Protein AF-A0A4R8Q9A0-F1 (afdb_monomer_lite)

Secondary structure (DSSP, 8-state):
------SSPPPTT----SSS--SHHHHHHHHHHHHHHHHHHHHHHHHHHHHHHHTTTTS-GGGS-TTT---SS-------

Organism: Colletotrichum trifolii (NCBI:txid5466)

Foldseek 3Di:
DDDDDDPDQDDVPGHPPPVCDPPDVVVVVVVVVVVVVVVVVVVVVVVVVVVCVVLVNPDDPVVADPVSNPDDPDPPPPDD

Radius of gyration: 27.43 Å; chains: 1; bounding box: 68×28×65 Å

pLDDT: mean 71.63, std 17.48, range [39.16, 98.12]

Structure (mmCIF, N/CA/C/O backbone):
data_AF-A0A4R8Q9A0-F1
#
_entry.id   AF-A0A4R8Q9A0-F1
#
loop_
_atom_site.group_PDB
_atom_site.id
_atom_site.type_symbol
_atom_site.label_atom_id
_atom_site.label_alt_id
_atom_site.label_comp_id
_atom_site.label_asym_id
_atom_site.label_entity_id
_atom_site.label_seq_id
_atom_site.pdbx_PDB_ins_code
_atom_site.Cartn_x
_atom_site.Cartn_y
_atom_site.Cartn_z
_atom_site.occupancy
_atom_site.B_iso_or_equiv
_atom_site.auth_seq_id
_atom_site.auth_comp_id
_atom_site.auth_asym_id
_atom_site.auth_atom_id
_atom_site.pdbx_PDB_model_num
ATOM 1 N N . MET A 1 1 ? -29.526 22.730 23.028 1.00 39.16 1 MET A N 1
ATOM 2 C CA . MET A 1 1 ? -28.633 21.719 23.623 1.00 39.16 1 MET A CA 1
ATOM 3 C C . MET A 1 1 ? -28.123 20.912 22.453 1.00 39.16 1 MET A C 1
ATOM 5 O O . MET A 1 1 ? -28.901 20.174 21.871 1.00 39.16 1 MET A O 1
ATOM 9 N N . THR A 1 2 ? -26.923 21.228 21.979 1.00 47.84 2 THR A N 1
ATOM 10 C CA . THR A 1 2 ? -26.321 20.561 20.820 1.00 47.84 2 THR A CA 1
ATOM 11 C C . THR A 1 2 ? -25.948 19.125 21.181 1.00 47.84 2 THR A C 1
ATOM 13 O O . THR A 1 2 ? -25.269 18.913 22.181 1.00 47.84 2 THR A O 1
ATOM 16 N N . ASP A 1 3 ? -26.433 18.208 20.342 1.00 53.84 3 ASP A N 1
ATOM 17 C CA . ASP A 1 3 ? -25.795 16.972 19.877 1.00 53.84 3 ASP A CA 1
ATOM 18 C C . ASP A 1 3 ? -25.444 15.884 20.907 1.00 53.84 3 ASP A C 1
ATOM 20 O O . ASP A 1 3 ? -24.451 15.963 21.621 1.00 53.84 3 ASP A O 1
ATOM 24 N N . GLN A 1 4 ? -26.222 14.793 20.919 1.00 49.66 4 GLN A N 1
ATOM 25 C CA . GLN A 1 4 ? -25.882 13.545 20.210 1.00 49.66 4 GLN A CA 1
ATOM 26 C C . GLN A 1 4 ? -26.837 12.424 20.665 1.00 49.66 4 GLN A C 1
ATOM 28 O O . GLN A 1 4 ? -26.709 11.869 21.754 1.00 49.66 4 GLN A O 1
ATOM 33 N N . GLU A 1 5 ? -27.815 12.106 19.817 1.00 51.50 5 GLU A N 1
ATOM 34 C CA . GLU A 1 5 ? -28.748 10.988 19.999 1.00 51.50 5 GLU A CA 1
ATOM 35 C C . GLU A 1 5 ? -27.969 9.662 19.887 1.00 51.50 5 GLU A C 1
ATOM 37 O O . GLU A 1 5 ? -27.315 9.399 18.874 1.00 51.50 5 GLU A O 1
ATOM 42 N N . ALA A 1 6 ? -27.973 8.841 20.939 1.00 54.38 6 ALA A N 1
ATOM 43 C CA . ALA A 1 6 ? -27.196 7.603 20.991 1.00 54.38 6 ALA A CA 1
ATOM 44 C C . ALA A 1 6 ? -27.884 6.460 20.219 1.00 54.38 6 ALA A C 1
ATOM 46 O O . ALA A 1 6 ? -29.096 6.284 20.287 1.00 54.38 6 ALA A O 1
ATOM 47 N N . ALA A 1 7 ? -27.100 5.638 19.515 1.00 58.22 7 ALA A N 1
ATOM 48 C CA . ALA A 1 7 ? -27.611 4.633 18.574 1.00 58.22 7 ALA A CA 1
ATOM 49 C C . ALA A 1 7 ? -28.323 3.417 19.215 1.00 58.22 7 ALA A C 1
ATOM 51 O O . ALA A 1 7 ? -28.994 2.669 18.506 1.00 58.22 7 ALA A O 1
ATOM 52 N N . ALA A 1 8 ? -28.180 3.191 20.526 1.00 55.53 8 ALA A N 1
ATOM 53 C CA . ALA A 1 8 ? -28.878 2.134 21.261 1.00 55.53 8 ALA A CA 1
ATOM 54 C C . ALA A 1 8 ? -28.938 2.444 22.771 1.00 55.53 8 ALA A C 1
ATOM 56 O O . ALA A 1 8 ? -28.026 3.099 23.290 1.00 55.53 8 ALA A O 1
ATOM 57 N N . PRO A 1 9 ? -29.968 1.959 23.496 1.00 58.22 9 PRO A N 1
ATOM 58 C CA . PRO A 1 9 ? -30.038 2.108 24.943 1.00 58.22 9 PRO A CA 1
ATOM 59 C C . PRO A 1 9 ? -29.009 1.201 25.653 1.00 58.22 9 PRO A C 1
ATOM 61 O O . PRO A 1 9 ? -28.757 0.083 25.197 1.00 58.22 9 PRO A O 1
ATOM 64 N N . PRO A 1 10 ? -28.406 1.663 26.761 1.00 58.84 10 PRO A N 1
ATOM 65 C CA . PRO A 1 10 ? -27.383 0.922 27.497 1.00 58.84 10 PRO A CA 1
ATOM 66 C C . PRO A 1 10 ? -27.832 -0.458 28.009 1.00 58.84 10 PRO A C 1
ATOM 68 O O . PRO A 1 10 ? -28.990 -0.604 28.407 1.00 58.84 10 PRO A O 1
ATOM 71 N N . PRO A 1 11 ? -26.920 -1.450 28.107 1.00 63.59 11 PRO A N 1
ATOM 72 C CA . PRO A 1 11 ? -27.159 -2.670 28.877 1.00 63.59 11 PRO A CA 1
ATOM 73 C C . PRO A 1 11 ? -27.517 -2.331 30.330 1.00 63.59 11 PRO A C 1
ATOM 75 O O . PRO A 1 11 ? -27.025 -1.348 30.885 1.00 63.59 11 PRO A O 1
ATOM 78 N N . ASN A 1 12 ? -28.353 -3.151 30.975 1.00 59.81 12 ASN A N 1
ATOM 79 C CA . ASN A 1 12 ? -28.796 -2.873 32.343 1.00 59.81 12 ASN A CA 1
ATOM 80 C C . ASN A 1 12 ? -27.592 -2.701 33.278 1.00 59.81 12 ASN A C 1
ATOM 82 O O . ASN A 1 12 ? -26.769 -3.604 33.427 1.00 59.81 12 ASN A O 1
ATOM 86 N N . ASN A 1 13 ? -27.532 -1.530 33.914 1.00 58.69 13 ASN A N 1
ATOM 87 C CA . ASN A 1 13 ? -26.498 -1.105 34.858 1.00 58.69 13 ASN A CA 1
ATOM 88 C C . ASN A 1 13 ? -25.126 -0.771 34.226 1.00 58.69 13 ASN A C 1
ATOM 90 O O . ASN A 1 13 ? -24.157 -0.600 34.962 1.00 58.69 13 ASN A O 1
ATOM 94 N N . VAL A 1 14 ? -25.034 -0.637 32.896 1.00 62.31 14 VAL A N 1
ATOM 95 C CA . VAL A 1 14 ? -23.822 -0.218 32.167 1.00 62.31 14 VAL A CA 1
ATOM 96 C C . VAL A 1 14 ? -24.170 0.984 31.294 1.00 62.31 14 VAL A C 1
ATOM 98 O O . VAL A 1 14 ? -24.821 0.820 30.274 1.00 62.31 14 VAL A O 1
ATOM 101 N N . LEU A 1 15 ? -23.764 2.198 31.668 1.00 62.97 15 LEU A N 1
ATOM 102 C CA . LEU A 1 15 ? -23.991 3.386 30.832 1.00 62.97 15 LEU A CA 1
ATOM 103 C C . LEU A 1 15 ? -23.175 3.285 29.527 1.00 62.97 15 LEU A C 1
ATOM 105 O O . LEU A 1 15 ? -22.064 2.753 29.574 1.00 62.97 15 LEU A O 1
ATOM 109 N N . PRO A 1 16 ? -23.673 3.773 28.366 1.00 55.75 16 PRO A N 1
ATOM 110 C CA . PRO A 1 16 ? -22.886 3.819 27.147 1.00 55.75 16 PRO A CA 1
ATOM 111 C C . PRO A 1 16 ? -21.763 4.804 27.410 1.00 55.75 16 PRO A C 1
ATOM 113 O O . PRO A 1 16 ? -21.981 6.012 27.520 1.00 55.75 16 PRO A O 1
ATOM 116 N N . ASP A 1 17 ? -20.567 4.267 27.578 1.00 60.75 17 ASP A N 1
ATOM 117 C CA . ASP A 1 17 ? -19.429 5.075 27.931 1.00 60.75 17 ASP A CA 1
ATOM 118 C C . ASP A 1 17 ? -18.777 5.612 26.663 1.00 60.75 17 ASP A C 1
ATOM 120 O O . ASP A 1 17 ? -17.784 5.100 26.150 1.00 60.75 17 ASP A O 1
ATOM 124 N N . LEU A 1 18 ? -19.390 6.664 26.126 1.00 57.34 18 LEU A N 1
ATOM 125 C CA . LEU A 1 18 ? -18.778 7.466 25.070 1.00 57.34 18 LEU A CA 1
ATOM 126 C C . LEU A 1 18 ? -17.528 8.202 25.584 1.00 57.34 18 LEU A C 1
ATOM 128 O O . LEU A 1 18 ? -16.773 8.737 24.774 1.00 57.34 18 LEU A O 1
ATOM 132 N N . GLN A 1 19 ? -17.299 8.213 26.905 1.00 55.34 19 GLN A N 1
ATOM 133 C CA . GLN A 1 19 ? -16.059 8.682 27.517 1.00 55.34 19 GLN A CA 1
ATOM 134 C C . GLN A 1 19 ? -15.011 7.559 27.682 1.00 55.34 19 GLN A C 1
ATOM 136 O O . GLN A 1 19 ? -13.821 7.854 27.612 1.00 55.34 19 GLN A O 1
ATOM 141 N N . HIS A 1 20 ? -15.411 6.285 27.805 1.00 57.50 20 HIS A N 1
ATOM 142 C CA . HIS A 1 20 ? -14.531 5.109 27.939 1.00 57.50 20 HIS A CA 1
ATOM 143 C C . HIS A 1 20 ? -14.951 3.944 27.009 1.00 57.50 20 HIS A C 1
ATOM 145 O O . HIS A 1 20 ? -15.402 2.881 27.453 1.00 57.50 20 HIS A O 1
ATOM 151 N N . PRO A 1 21 ? -14.772 4.111 25.687 1.00 58.88 21 PRO A N 1
ATOM 152 C CA . PRO A 1 21 ? -15.110 3.101 24.694 1.00 58.88 21 PRO A CA 1
ATOM 153 C C . PRO A 1 21 ? -14.031 2.017 24.658 1.00 58.88 21 PRO A C 1
ATOM 155 O O . PRO A 1 21 ? -12.900 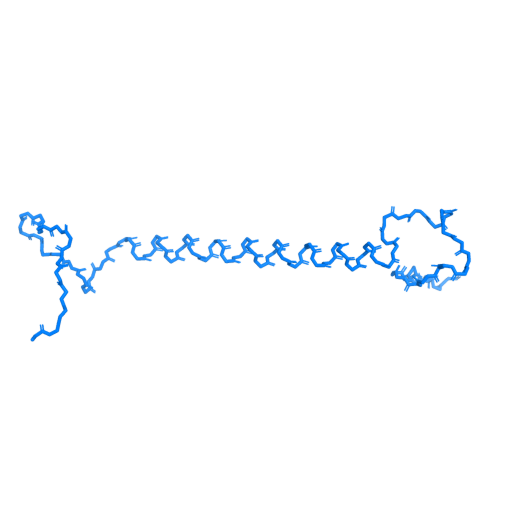2.266 24.250 1.00 58.88 21 PRO A O 1
ATOM 158 N N . THR A 1 22 ? -14.363 0.801 25.075 1.00 67.00 22 THR A N 1
ATOM 159 C CA . THR A 1 22 ? -13.327 -0.189 25.402 1.00 67.00 22 THR A CA 1
ATOM 160 C C . THR A 1 22 ? -12.651 -0.834 24.181 1.00 67.00 22 THR A C 1
ATOM 162 O O . THR A 1 22 ? -11.487 -1.180 24.301 1.00 67.00 22 THR A O 1
ATOM 165 N N . ASP A 1 23 ? -13.290 -0.921 22.996 1.00 67.69 23 ASP A N 1
ATOM 166 C CA . ASP A 1 23 ? -12.678 -1.632 21.841 1.00 67.69 23 ASP A CA 1
ATOM 167 C C . ASP A 1 23 ? -12.998 -1.117 20.414 1.00 67.69 23 ASP A C 1
ATOM 169 O O . ASP A 1 23 ? -12.258 -1.388 19.463 1.00 67.69 23 ASP A O 1
ATOM 173 N N . ILE A 1 24 ? -14.078 -0.357 20.200 1.00 73.88 24 ILE A N 1
ATOM 174 C CA . ILE A 1 24 ? -14.570 -0.067 18.832 1.00 73.88 24 ILE A CA 1
ATOM 175 C C . ILE A 1 24 ? -13.744 1.015 18.130 1.00 73.88 24 ILE A C 1
ATOM 177 O O . ILE A 1 24 ? -13.368 0.868 16.967 1.00 73.88 24 ILE A O 1
ATOM 181 N N . LEU A 1 25 ? -13.418 2.095 18.838 1.00 79.44 25 LEU A N 1
ATOM 182 C CA . LEU A 1 25 ? -12.606 3.179 18.280 1.00 79.44 25 LEU A CA 1
ATOM 183 C C . LEU A 1 25 ? -11.178 2.714 17.977 1.00 79.44 25 LEU A C 1
ATOM 185 O O . LEU A 1 25 ? -10.608 3.098 16.956 1.00 79.44 25 LEU A O 1
ATOM 189 N N . HIS A 1 26 ? -10.635 1.820 18.803 1.00 79.19 26 HIS A N 1
ATOM 190 C CA . HIS A 1 26 ? -9.341 1.187 18.563 1.00 79.19 26 HIS A CA 1
ATOM 191 C C . HIS A 1 26 ? -9.363 0.288 17.331 1.00 79.19 26 HIS A C 1
ATOM 193 O O . HIS A 1 26 ? -8.454 0.368 16.505 1.00 79.19 26 HIS A O 1
ATOM 199 N N . THR A 1 27 ? -10.428 -0.491 17.153 1.00 82.25 27 THR A N 1
ATOM 200 C CA . THR A 1 27 ? -10.596 -1.342 15.971 1.00 82.25 27 THR A CA 1
ATOM 201 C C . THR A 1 27 ? -10.699 -0.512 14.689 1.00 82.25 27 THR A C 1
ATOM 203 O O . THR A 1 27 ? -10.002 -0.792 13.715 1.00 82.25 27 THR A O 1
ATOM 206 N N . ILE A 1 28 ? -11.505 0.554 14.685 1.00 88.62 28 ILE A N 1
ATOM 207 C CA . ILE A 1 28 ? -11.657 1.443 13.520 1.00 88.62 28 ILE A CA 1
ATOM 208 C C . ILE A 1 28 ? -10.335 2.135 13.183 1.00 88.62 28 ILE A C 1
ATOM 210 O O . ILE A 1 28 ? -9.942 2.190 12.017 1.00 88.62 28 ILE A O 1
ATOM 214 N N . ASN A 1 29 ? -9.631 2.640 14.195 1.00 87.94 29 ASN A N 1
ATOM 215 C CA . ASN A 1 29 ? -8.333 3.280 14.021 1.00 87.94 29 ASN A CA 1
ATOM 216 C C . ASN A 1 29 ? -7.297 2.295 13.459 1.00 87.94 29 ASN A C 1
ATOM 218 O O . ASN A 1 29 ? -6.568 2.624 12.526 1.00 87.94 29 ASN A O 1
ATOM 222 N N . PHE A 1 30 ? -7.285 1.064 13.968 1.00 91.06 30 PHE A N 1
ATOM 223 C CA . PHE A 1 30 ? -6.395 0.015 13.490 1.00 91.06 30 PHE A CA 1
ATOM 224 C C . PHE A 1 30 ? -6.667 -0.349 12.023 1.00 91.06 30 PHE A C 1
ATOM 226 O O . PHE A 1 30 ? -5.750 -0.336 11.202 1.00 91.06 30 PHE A O 1
ATOM 233 N N . VAL A 1 31 ? -7.930 -0.588 11.656 1.00 93.94 31 VAL A N 1
ATOM 234 C CA . VAL A 1 31 ? -8.319 -0.898 10.267 1.00 93.94 31 VAL A CA 1
ATOM 235 C C . VAL A 1 31 ? -8.005 0.269 9.328 1.00 93.94 31 VAL A C 1
ATOM 237 O O . VAL A 1 31 ? -7.491 0.056 8.230 1.00 93.94 31 VAL A O 1
ATOM 240 N N . SER A 1 32 ? -8.251 1.505 9.767 1.00 97.19 32 SER A N 1
ATOM 241 C CA . SER A 1 32 ? -7.962 2.704 8.973 1.00 97.19 32 SER A CA 1
ATOM 242 C C . SER A 1 32 ? -6.462 2.880 8.724 1.00 97.19 32 SER A C 1
ATOM 244 O O . SER A 1 32 ? -6.062 3.216 7.611 1.00 97.19 32 SER A O 1
ATOM 246 N N . GLN A 1 33 ? -5.615 2.604 9.721 1.00 95.44 33 GLN A N 1
ATOM 247 C CA . GLN A 1 33 ? -4.156 2.650 9.567 1.00 95.44 33 GLN A CA 1
ATOM 248 C C . GLN A 1 33 ? -3.641 1.567 8.620 1.00 95.44 33 GLN A C 1
ATOM 250 O O . GLN A 1 33 ? -2.814 1.857 7.754 1.00 95.44 33 GLN A O 1
ATOM 25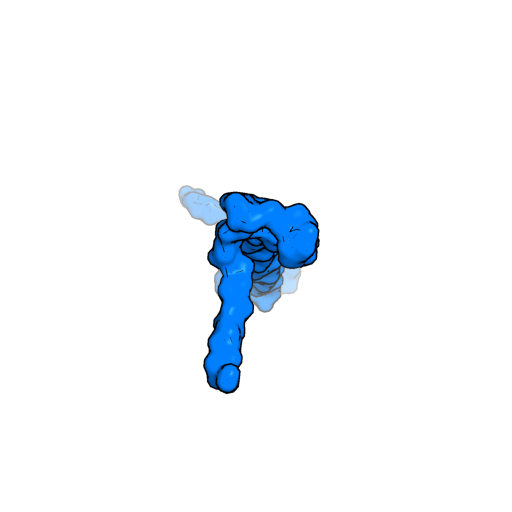5 N N . LEU A 1 34 ? -4.156 0.339 8.735 1.00 97.56 34 LEU A N 1
ATOM 256 C CA . LEU A 1 34 ? -3.808 -0.734 7.802 1.00 97.56 34 LEU A CA 1
ATOM 257 C C . LEU A 1 34 ? -4.192 -0.367 6.367 1.00 97.56 34 LEU A C 1
ATOM 259 O O . LEU A 1 34 ? -3.381 -0.523 5.454 1.00 97.56 34 LEU A O 1
ATOM 263 N N . LEU A 1 35 ? -5.392 0.180 6.172 1.00 97.00 35 LEU A N 1
ATOM 264 C CA . LEU A 1 35 ? -5.839 0.633 4.860 1.00 97.00 35 LEU A CA 1
ATOM 265 C C . LEU A 1 35 ? -4.941 1.752 4.312 1.00 97.00 35 LEU A C 1
ATOM 267 O O . LEU A 1 35 ? -4.534 1.696 3.152 1.00 97.00 35 LEU A O 1
ATOM 271 N N . ALA A 1 36 ? -4.577 2.734 5.140 1.00 98.00 36 ALA A N 1
ATOM 272 C CA . ALA A 1 36 ? -3.689 3.821 4.736 1.00 98.00 36 ALA A CA 1
ATOM 273 C C . ALA A 1 36 ? -2.313 3.305 4.282 1.00 98.00 36 ALA A C 1
ATOM 275 O O . ALA A 1 36 ? -1.820 3.721 3.232 1.00 98.00 36 ALA A O 1
ATOM 276 N N . ILE A 1 37 ? -1.720 2.359 5.019 1.00 98.00 37 ILE A N 1
ATOM 277 C CA . ILE A 1 37 ? -0.437 1.738 4.656 1.00 98.00 37 ILE A CA 1
ATOM 278 C C . ILE A 1 37 ? -0.544 1.041 3.297 1.00 98.00 37 ILE A C 1
ATOM 280 O O . ILE A 1 37 ? 0.292 1.273 2.422 1.00 98.00 37 ILE A O 1
ATOM 284 N N . VAL A 1 38 ? -1.583 0.225 3.095 1.00 97.81 38 VAL A N 1
ATOM 285 C CA . VAL A 1 38 ? -1.796 -0.502 1.833 1.00 97.81 38 VAL A CA 1
ATOM 286 C C . VAL A 1 38 ? -1.931 0.464 0.659 1.00 97.81 38 VAL A C 1
ATOM 288 O O . VAL A 1 38 ? -1.320 0.239 -0.387 1.00 97.81 38 VAL A O 1
ATOM 291 N N . LEU A 1 39 ? -2.686 1.551 0.823 1.00 98.12 39 LEU A N 1
ATOM 292 C CA . LEU A 1 39 ? -2.891 2.542 -0.233 1.00 98.12 39 LEU A CA 1
ATOM 293 C C . LEU A 1 39 ? -1.601 3.291 -0.579 1.00 98.12 39 LEU A C 1
ATOM 295 O O . LEU A 1 39 ? -1.288 3.435 -1.760 1.00 98.12 39 LEU A O 1
A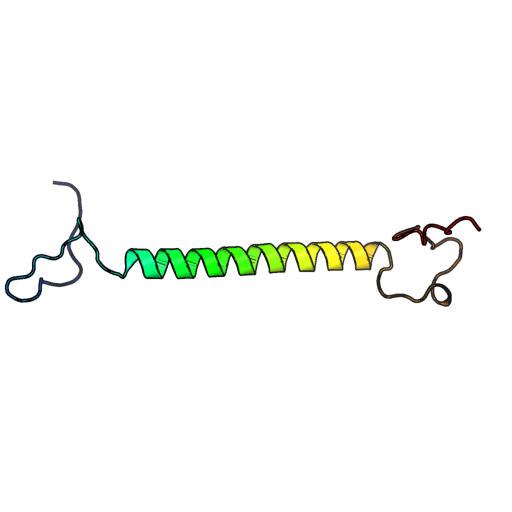TOM 299 N N . ILE A 1 40 ? -0.830 3.722 0.422 1.00 97.75 40 ILE A N 1
ATOM 300 C CA . ILE A 1 40 ? 0.439 4.434 0.207 1.00 97.75 40 ILE A CA 1
ATOM 301 C C . ILE A 1 40 ? 1.451 3.532 -0.505 1.00 97.75 40 ILE A C 1
ATOM 303 O O . ILE A 1 40 ? 2.057 3.954 -1.492 1.00 97.75 40 ILE A O 1
ATOM 307 N N . LEU A 1 41 ? 1.611 2.286 -0.046 1.00 97.06 41 LEU A N 1
ATOM 308 C CA . LEU A 1 41 ? 2.522 1.329 -0.680 1.00 97.06 41 LEU A CA 1
ATOM 309 C C . LEU A 1 41 ? 2.095 1.029 -2.115 1.00 97.06 41 LEU A C 1
ATOM 311 O O . LEU A 1 41 ? 2.928 1.031 -3.019 1.00 97.06 41 LEU A O 1
ATOM 315 N N . SER A 1 42 ? 0.797 0.811 -2.328 1.00 96.12 42 SER A N 1
ATOM 316 C CA . SER A 1 42 ? 0.254 0.522 -3.654 1.00 96.12 42 SER A CA 1
ATOM 317 C C . SER A 1 42 ? 0.468 1.699 -4.603 1.00 96.12 42 SER A C 1
ATOM 319 O O . SER A 1 42 ? 0.939 1.504 -5.722 1.00 96.12 42 SER A O 1
ATOM 321 N N . LEU A 1 43 ? 0.184 2.930 -4.169 1.00 96.88 43 LEU A N 1
ATOM 322 C CA . LEU A 1 43 ? 0.394 4.122 -4.989 1.00 96.88 43 LEU A CA 1
ATOM 323 C C . LEU A 1 43 ? 1.877 4.318 -5.328 1.00 96.88 43 LEU A C 1
ATOM 325 O O . LEU A 1 43 ? 2.211 4.541 -6.490 1.00 96.88 43 LEU A O 1
ATOM 329 N N . GLY A 1 44 ? 2.764 4.186 -4.337 1.00 95.19 44 GLY A N 1
ATOM 330 C CA . GLY A 1 44 ? 4.208 4.313 -4.533 1.00 95.19 44 GLY A CA 1
ATOM 331 C C . GLY A 1 44 ? 4.768 3.261 -5.492 1.00 95.19 44 GLY A C 1
ATOM 332 O O . GLY A 1 44 ? 5.533 3.599 -6.395 1.00 95.19 44 GLY A O 1
ATOM 333 N N . TYR A 1 45 ? 4.340 2.004 -5.351 1.00 93.62 45 TYR A N 1
ATOM 334 C CA . TYR A 1 45 ? 4.748 0.919 -6.242 1.00 93.62 45 TYR A CA 1
ATOM 335 C C . TYR A 1 45 ? 4.288 1.156 -7.685 1.00 93.62 45 TYR A C 1
ATOM 337 O O . TYR A 1 45 ? 5.095 1.065 -8.608 1.00 93.62 45 TYR A O 1
ATOM 345 N N . ASN A 1 46 ? 3.018 1.518 -7.892 1.00 93.56 46 ASN A N 1
ATOM 346 C CA . ASN A 1 46 ? 2.492 1.783 -9.233 1.00 93.56 46 ASN A CA 1
ATOM 347 C C . ASN A 1 46 ? 3.144 3.017 -9.877 1.00 93.56 46 ASN A C 1
ATOM 349 O O . ASN A 1 46 ? 3.429 3.002 -11.072 1.00 93.56 46 ASN A O 1
ATOM 353 N N . ALA A 1 47 ? 3.429 4.067 -9.100 1.00 92.62 47 ALA A N 1
ATOM 354 C CA . ALA A 1 47 ? 4.159 5.232 -9.594 1.00 92.62 47 ALA A CA 1
ATOM 355 C C . ALA A 1 47 ? 5.589 4.866 -10.021 1.00 92.62 47 ALA A C 1
ATOM 357 O O . ALA A 1 47 ? 6.021 5.260 -11.103 1.00 92.62 47 ALA A O 1
ATOM 358 N N . ALA A 1 48 ? 6.302 4.071 -9.216 1.00 87.81 48 ALA A N 1
ATOM 359 C CA . ALA A 1 48 ? 7.630 3.574 -9.568 1.00 87.81 48 ALA A CA 1
ATOM 360 C C . ALA A 1 48 ? 7.593 2.702 -10.832 1.00 87.81 48 ALA A C 1
ATOM 362 O O . ALA A 1 48 ? 8.406 2.903 -11.727 1.00 87.81 48 ALA A O 1
ATOM 363 N N . ALA A 1 49 ? 6.610 1.806 -10.953 1.00 87.00 49 ALA A N 1
ATOM 364 C CA . ALA A 1 49 ? 6.428 0.972 -12.139 1.00 87.00 49 ALA A CA 1
ATOM 365 C C . ALA A 1 49 ? 6.118 1.797 -13.402 1.00 87.00 49 ALA A C 1
ATOM 367 O O . ALA A 1 49 ? 6.621 1.487 -14.479 1.00 87.00 49 ALA A O 1
ATOM 368 N N . LEU A 1 50 ? 5.327 2.868 -13.281 1.00 87.62 50 LEU A N 1
ATOM 369 C CA . LEU A 1 50 ? 5.043 3.785 -14.388 1.00 87.62 50 LEU A CA 1
ATOM 370 C C . LEU A 1 50 ? 6.300 4.541 -14.831 1.00 87.62 50 LEU A C 1
ATOM 372 O O . LEU A 1 50 ? 6.556 4.660 -16.030 1.00 87.62 50 LEU A O 1
ATOM 376 N N . VAL A 1 51 ? 7.090 5.032 -13.872 1.00 83.75 51 VAL A N 1
ATOM 377 C CA . VAL A 1 51 ? 8.381 5.679 -14.146 1.00 83.75 51 VAL A CA 1
ATOM 378 C C . VAL A 1 51 ? 9.328 4.691 -14.822 1.00 83.75 51 VAL A C 1
ATOM 380 O O . VAL A 1 51 ? 9.878 5.012 -15.874 1.00 83.75 51 VAL A O 1
ATOM 383 N N . ASP A 1 52 ? 9.461 3.479 -14.285 1.00 80.25 52 ASP A N 1
ATOM 384 C CA . ASP A 1 52 ? 10.277 2.424 -14.882 1.00 80.25 52 ASP A CA 1
ATOM 385 C C . ASP A 1 52 ? 9.825 2.144 -16.321 1.00 80.25 52 ASP A C 1
ATOM 387 O O . ASP A 1 52 ? 10.650 2.192 -17.229 1.00 80.25 52 ASP A O 1
ATOM 391 N N . GLY A 1 53 ? 8.525 1.973 -16.574 1.00 78.69 53 GLY A N 1
ATOM 392 C CA . GLY A 1 53 ? 7.991 1.781 -17.927 1.00 78.69 53 GLY A CA 1
ATOM 393 C C . GLY A 1 53 ? 8.315 2.933 -18.889 1.00 78.69 53 GLY A C 1
ATOM 394 O O . GLY A 1 53 ? 8.684 2.687 -20.037 1.00 78.69 53 GLY A O 1
ATOM 395 N N . TYR A 1 54 ? 8.255 4.188 -18.431 1.00 76.75 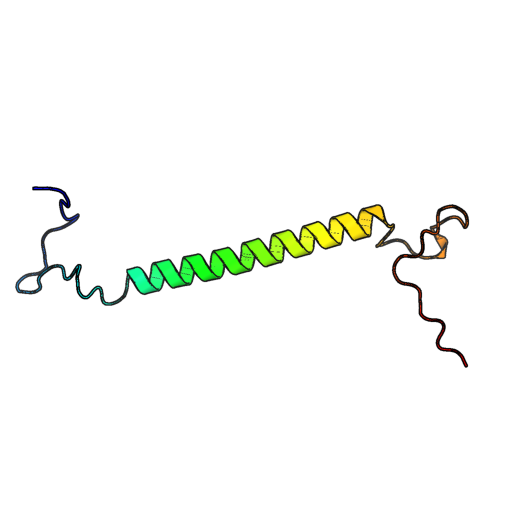54 TYR A N 1
ATOM 396 C CA . TYR A 1 54 ? 8.613 5.359 -19.246 1.00 76.75 54 TYR A CA 1
ATOM 397 C C . TYR A 1 54 ? 10.107 5.402 -19.608 1.00 76.75 54 TYR A C 1
ATOM 399 O O . TYR A 1 54 ? 10.476 5.853 -20.695 1.00 76.75 54 TYR A O 1
ATOM 407 N N . PHE A 1 55 ? 10.973 4.923 -18.712 1.00 72.75 55 PHE A N 1
ATOM 408 C CA . PHE A 1 55 ? 12.423 4.884 -18.917 1.00 72.75 55 PHE A CA 1
ATOM 409 C C . PHE A 1 55 ? 12.937 3.560 -19.511 1.00 72.75 55 PHE A C 1
ATOM 411 O O . PHE A 1 55 ? 14.148 3.389 -19.642 1.00 72.75 55 PHE A O 1
ATOM 418 N N . GLY A 1 56 ? 12.049 2.645 -19.916 1.00 69.81 56 GLY A N 1
ATOM 419 C CA . GLY A 1 56 ? 12.429 1.375 -20.549 1.00 69.81 56 GLY A CA 1
ATOM 420 C C . GLY A 1 56 ? 12.789 0.254 -19.567 1.00 69.81 56 GLY A C 1
ATOM 421 O O . GLY A 1 56 ? 13.451 -0.714 -19.940 1.00 69.81 56 GLY A O 1
ATOM 422 N N . GLY A 1 57 ? 12.361 0.360 -18.310 1.00 72.88 57 GLY A N 1
ATOM 423 C CA . GLY A 1 57 ? 12.391 -0.732 -17.345 1.00 72.88 57 GLY A CA 1
ATOM 424 C C . GLY A 1 57 ? 11.587 -1.934 -17.851 1.00 72.88 57 GLY A C 1
ATOM 425 O O . GLY A 1 57 ? 10.458 -1.788 -18.309 1.00 72.88 57 GLY A O 1
ATOM 426 N N . GLY A 1 58 ? 12.186 -3.125 -17.779 1.00 71.94 58 GLY A N 1
ATOM 427 C CA . GLY A 1 58 ? 11.582 -4.383 -18.236 1.00 71.94 58 GLY A CA 1
ATOM 428 C C . GLY A 1 58 ? 12.093 -4.905 -19.584 1.00 71.94 58 GLY A C 1
ATOM 429 O O . GLY A 1 58 ? 11.820 -6.057 -19.902 1.00 71.94 58 GLY A O 1
ATOM 430 N N . PHE A 1 59 ? 12.868 -4.117 -20.336 1.00 71.56 59 PHE A N 1
ATOM 431 C CA . PHE A 1 59 ? 13.526 -4.570 -21.566 1.00 71.56 59 PHE A CA 1
ATOM 432 C C . PHE A 1 59 ? 14.935 -5.100 -21.298 1.00 71.56 59 PHE A C 1
ATOM 434 O O . PHE A 1 59 ? 15.665 -4.591 -20.439 1.00 71.56 59 PHE A O 1
ATOM 441 N N . HIS A 1 60 ? 15.353 -6.094 -22.076 1.00 72.62 60 HIS A N 1
ATOM 442 C CA . HIS A 1 60 ? 16.752 -6.496 -22.106 1.00 72.62 60 HIS A CA 1
ATOM 443 C C . HIS A 1 60 ? 17.594 -5.464 -22.868 1.00 72.62 60 HIS A C 1
ATOM 445 O O . HIS A 1 60 ? 17.141 -4.837 -23.820 1.00 72.62 60 HIS A O 1
ATOM 451 N N . ILE A 1 61 ? 18.872 -5.327 -22.500 1.00 71.62 61 ILE A N 1
ATOM 452 C CA . ILE A 1 61 ? 19.788 -4.332 -23.095 1.00 71.62 61 ILE A CA 1
ATOM 453 C C . ILE A 1 61 ? 19.908 -4.492 -24.625 1.00 71.62 61 ILE A C 1
ATOM 455 O O . ILE A 1 61 ? 20.118 -3.511 -25.331 1.00 71.62 61 ILE A O 1
ATOM 459 N N . PHE A 1 62 ? 19.749 -5.711 -25.151 1.00 74.94 62 PHE A N 1
ATOM 460 C CA . PHE A 1 62 ? 19.799 -6.000 -26.590 1.00 74.94 62 PHE A CA 1
ATOM 461 C C . PHE A 1 62 ? 18.489 -5.702 -27.342 1.00 74.94 62 PHE A C 1
ATOM 463 O O . PHE A 1 62 ? 18.480 -5.746 -28.569 1.00 74.94 62 PHE A O 1
ATOM 470 N N . GLU A 1 63 ? 17.400 -5.388 -26.637 1.00 75.19 63 GLU A N 1
ATOM 471 C CA . GLU A 1 63 ? 16.104 -5.011 -27.225 1.00 75.19 63 GLU A CA 1
ATOM 472 C C . GLU A 1 63 ? 15.995 -3.489 -27.454 1.00 75.19 63 GLU A C 1
ATOM 474 O O . GLU A 1 63 ? 15.048 -3.023 -28.083 1.00 75.19 63 GLU A O 1
ATOM 479 N N . ILE A 1 64 ? 16.973 -2.704 -26.977 1.00 71.25 64 ILE A N 1
ATOM 480 C CA . ILE A 1 64 ? 16.967 -1.235 -27.011 1.00 71.25 64 ILE A CA 1
ATOM 481 C C . ILE A 1 64 ? 18.024 -0.727 -28.006 1.00 71.25 64 ILE A C 1
ATOM 483 O O . ILE A 1 64 ? 19.187 -1.128 -27.962 1.00 71.25 64 ILE A O 1
ATOM 487 N N . SER A 1 65 ? 17.650 0.190 -28.906 1.00 73.38 65 SER A N 1
ATOM 488 C CA . SER A 1 65 ? 18.605 0.823 -29.828 1.00 73.38 65 SER A CA 1
ATOM 489 C C . SER A 1 65 ? 19.552 1.786 -29.094 1.00 73.38 65 SER A C 1
ATOM 491 O O . SER A 1 65 ? 19.198 2.379 -28.076 1.00 73.38 65 SER A O 1
ATOM 493 N N . LYS A 1 66 ? 20.769 1.990 -29.624 1.00 71.38 66 LYS A N 1
ATOM 494 C CA . LYS A 1 66 ? 21.789 2.863 -28.997 1.00 71.38 66 LYS A CA 1
ATOM 495 C C . LYS A 1 66 ? 21.299 4.296 -28.754 1.00 71.38 66 LYS A C 1
ATOM 497 O O . LYS A 1 66 ? 21.676 4.906 -27.763 1.00 71.38 66 LYS A O 1
ATOM 502 N N . GLU A 1 67 ? 20.473 4.817 -29.654 1.00 70.00 67 GLU A N 1
ATOM 503 C CA . GLU A 1 67 ? 19.848 6.146 -29.562 1.00 70.00 67 GLU A CA 1
ATOM 504 C C . GLU A 1 67 ? 18.746 6.222 -28.491 1.00 70.00 67 GLU A C 1
ATOM 506 O O . GLU A 1 67 ? 18.563 7.267 -27.869 1.00 70.00 67 GLU A O 1
ATOM 511 N N . ASN A 1 68 ? 18.049 5.109 -28.232 1.00 66.75 68 ASN A N 1
ATOM 512 C CA . ASN A 1 68 ? 16.970 5.017 -27.249 1.00 66.75 68 ASN A CA 1
ATOM 513 C C . ASN A 1 68 ? 17.455 4.577 -25.862 1.00 66.75 68 ASN A C 1
ATOM 515 O O . ASN A 1 68 ? 16.665 4.557 -24.918 1.00 66.75 68 ASN A O 1
ATOM 519 N N . PHE A 1 69 ? 18.746 4.262 -25.707 1.00 69.75 69 PHE A N 1
ATOM 520 C CA . PHE A 1 69 ? 19.352 3.933 -24.420 1.00 69.75 69 PHE A CA 1
ATOM 521 C C . PHE A 1 69 ? 19.419 5.176 -23.518 1.00 69.75 69 PHE A C 1
ATOM 523 O O . PHE A 1 69 ? 20.435 5.868 -23.417 1.00 69.75 69 PHE A O 1
ATOM 530 N N . LYS A 1 70 ? 18.313 5.478 -22.838 1.00 61.88 70 LYS A N 1
ATOM 531 C CA . LYS A 1 70 ? 18.266 6.475 -21.768 1.00 61.88 70 LYS A CA 1
ATOM 532 C C . LYS A 1 70 ? 18.677 5.771 -20.484 1.00 61.88 70 LYS A C 1
ATOM 534 O O . LYS A 1 70 ? 17.920 4.980 -19.944 1.00 61.88 70 LYS A O 1
ATOM 539 N N . GLY A 1 71 ? 19.913 6.005 -20.042 1.00 61.25 71 GLY A N 1
ATOM 540 C CA . GLY A 1 71 ? 20.518 5.303 -18.910 1.00 61.25 71 GLY A CA 1
ATOM 541 C C . GLY A 1 71 ?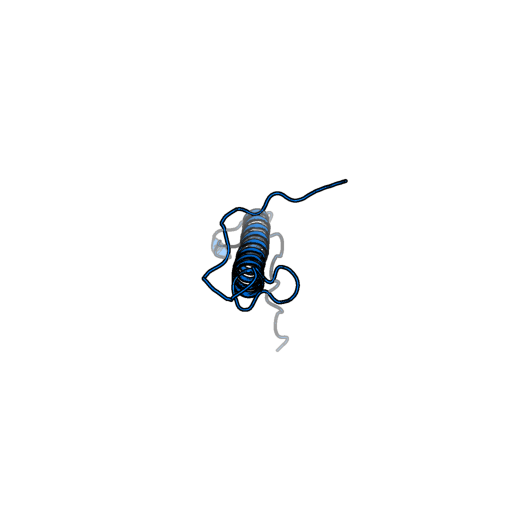 19.682 5.394 -17.633 1.00 61.25 71 GLY A C 1
ATOM 542 O O . GLY A 1 71 ? 19.816 6.348 -16.871 1.00 61.25 71 GLY A O 1
ATOM 543 N N . TYR A 1 72 ? 18.869 4.374 -17.382 1.00 51.25 72 TYR A N 1
ATOM 544 C CA . TYR A 1 72 ? 18.145 4.178 -16.138 1.00 51.25 72 TYR A CA 1
ATOM 545 C C . TYR A 1 72 ? 18.618 2.859 -15.531 1.00 51.25 72 TYR A C 1
ATOM 547 O O . TYR A 1 72 ? 18.641 1.831 -16.201 1.00 51.25 72 TYR A O 1
ATOM 555 N N . LYS A 1 73 ? 19.136 2.942 -14.298 1.00 51.06 73 LYS A N 1
ATOM 556 C CA . LYS A 1 73 ? 20.140 2.022 -13.733 1.00 51.06 73 LYS A CA 1
ATOM 557 C C . LYS A 1 73 ? 21.355 1.872 -14.652 1.00 51.06 73 LYS A C 1
ATOM 559 O O . LYS A 1 73 ? 21.546 0.862 -15.322 1.00 51.06 73 LYS A O 1
ATOM 564 N N . LYS A 1 74 ? 22.252 2.869 -14.603 1.00 50.91 74 LYS A N 1
ATOM 565 C CA . LYS A 1 74 ? 23.672 2.606 -14.863 1.00 50.91 74 LYS A CA 1
ATOM 566 C C . LYS A 1 74 ? 24.023 1.354 -14.063 1.00 50.91 74 LYS A C 1
ATOM 568 O O . LYS A 1 74 ? 24.026 1.396 -12.834 1.00 50.91 74 LYS A O 1
ATOM 573 N N . VAL A 1 75 ? 24.321 0.259 -14.756 1.00 51.81 75 VAL A N 1
ATOM 574 C CA . VAL A 1 75 ? 25.332 -0.671 -14.271 1.00 51.81 75 VAL A CA 1
ATOM 575 C C . VAL A 1 75 ? 26.480 0.258 -13.902 1.00 51.81 75 VAL A C 1
ATOM 577 O O . VAL A 1 75 ? 27.035 0.906 -14.787 1.00 51.81 75 VAL A O 1
ATOM 580 N N . PHE A 1 76 ? 26.725 0.485 -12.610 1.00 39.75 76 PHE A N 1
ATOM 581 C CA . PHE A 1 76 ? 28.008 1.042 -12.216 1.00 39.75 76 PHE A CA 1
ATOM 582 C C . PHE A 1 76 ? 28.995 0.059 -12.838 1.00 39.75 76 PHE A C 1
ATOM 584 O O . PHE A 1 76 ? 28.934 -1.117 -12.464 1.00 39.75 76 PHE A O 1
ATOM 591 N N . PRO A 1 77 ? 29.816 0.446 -13.831 1.00 44.09 77 PRO A N 1
ATOM 592 C CA . PRO A 1 77 ? 30.935 -0.403 -14.150 1.00 44.09 77 PRO A CA 1
ATOM 593 C C . PRO A 1 77 ? 31.734 -0.406 -12.853 1.00 44.09 77 PRO A C 1
ATOM 595 O O . PRO A 1 77 ? 32.263 0.626 -12.436 1.00 44.09 77 PRO A O 1
ATOM 598 N N . LEU A 1 78 ? 31.698 -1.529 -12.137 1.00 42.41 78 LEU A N 1
ATOM 599 C CA . LEU A 1 78 ? 32.696 -1.788 -11.125 1.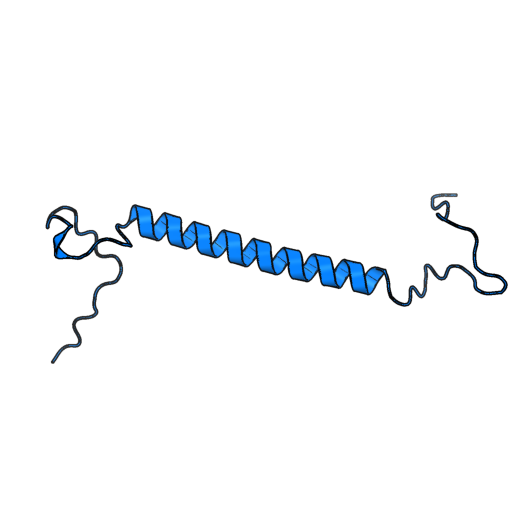00 42.41 78 LEU A CA 1
ATOM 600 C C . LEU A 1 78 ? 34.008 -1.703 -11.896 1.00 42.41 78 LEU A C 1
ATOM 602 O O . LEU A 1 78 ? 34.263 -2.506 -12.790 1.00 42.41 78 LEU A O 1
ATOM 606 N N . VAL A 1 79 ? 34.737 -0.623 -11.641 1.00 42.50 79 VAL A N 1
ATOM 607 C CA . VAL A 1 79 ? 36.074 -0.408 -12.164 1.00 42.50 79 VAL A CA 1
ATOM 608 C C . VAL A 1 79 ? 36.919 -1.556 -11.619 1.00 42.50 79 VAL A C 1
ATOM 610 O O . VAL A 1 79 ? 37.165 -1.609 -10.415 1.00 42.50 79 VAL A O 1
ATOM 613 N N . PHE A 1 80 ? 37.306 -2.470 -12.502 1.00 43.06 80 PHE A N 1
ATOM 614 C CA . PHE A 1 80 ? 38.422 -3.392 -12.337 1.00 43.06 80 PHE A CA 1
ATOM 615 C C . PHE A 1 80 ? 39.272 -3.319 -13.600 1.00 43.06 80 PHE A C 1
ATOM 617 O O . PHE A 1 80 ? 38.672 -3.296 -14.700 1.00 43.06 80 PHE A O 1
#

Sequence (80 aa):
MTDQEAAAPPPNNVLPDLQHPTDILHTINFVSQLLAIVLILSLGYNAAALVDGYFGGGFHIFEISKENFKGYKKVFPLVF